Protein AF-A0A5P9HLD7-F1 (afdb_monomer)

Solvent-accessible surface area (backbone atoms only — not comparable to full-atom values): 3184 Å² total; per-residue (Å²): 112,70,69,59,53,50,38,51,52,48,24,51,49,14,53,48,49,59,66,55,84,50,60,78,91,40,40,85,44,38,69,58,42,42,52,50,13,53,51,37,30,52,53,30,47,50,51,50,50,52,51,51,50,49,57,62,71,77,104

pLDDT: mean 89.85, std 7.41, range [54.34, 96.88]

Mean predicted aligned error: 4.66 Å

Structure (mmCIF, N/CA/C/O backbone):
data_AF-A0A5P9HLD7-F1
#
_entry.id   AF-A0A5P9HLD7-F1
#
loop_
_atom_site.group_PDB
_atom_site.id
_atom_site.type_symbol
_atom_site.label_atom_id
_atom_site.label_alt_id
_atom_site.label_comp_id
_atom_site.label_asym_id
_atom_site.label_entity_id
_atom_site.label_seq_id
_atom_site.pdbx_PDB_ins_code
_atom_site.Cartn_x
_atom_site.Cartn_y
_atom_site.Cartn_z
_atom_site.occupancy
_atom_site.B_iso_or_equiv
_atom_site.auth_seq_id
_atom_site.auth_comp_id
_atom_site.auth_asym_id
_atom_site.auth_atom_id
_atom_site.pdbx_PDB_model_num
ATOM 1 N N . MET A 1 1 ? -17.683 -3.891 5.011 1.00 61.12 1 MET A N 1
ATOM 2 C CA . MET A 1 1 ? -16.697 -4.984 4.841 1.00 61.12 1 MET A CA 1
ATOM 3 C C . MET A 1 1 ? -15.974 -4.889 3.501 1.00 61.12 1 MET A C 1
ATOM 5 O O . MET A 1 1 ? -14.754 -4.943 3.500 1.00 61.12 1 MET A O 1
ATOM 9 N N . GLU A 1 2 ? -16.681 -4.636 2.396 1.00 74.88 2 GLU A N 1
ATOM 10 C CA . GLU A 1 2 ? -16.108 -4.555 1.037 1.00 74.88 2 GLU A CA 1
ATOM 11 C C . GLU A 1 2 ? -14.890 -3.616 0.898 1.00 74.88 2 GLU A C 1
ATOM 13 O O . GLU A 1 2 ? -13.866 -4.003 0.349 1.00 74.88 2 GLU A O 1
ATOM 18 N N . ARG A 1 3 ? -14.924 -2.422 1.507 1.00 79.25 3 ARG A N 1
ATOM 19 C CA . ARG A 1 3 ? -13.811 -1.450 1.433 1.00 79.25 3 ARG A CA 1
ATOM 20 C C . ARG A 1 3 ? -12.516 -1.921 2.108 1.00 79.25 3 ARG A C 1
ATOM 22 O O . ARG A 1 3 ? -11.438 -1.561 1.658 1.00 79.25 3 ARG A O 1
ATOM 29 N N . VAL A 1 4 ? -12.611 -2.732 3.165 1.00 85.44 4 VAL A N 1
ATOM 30 C CA . VAL A 1 4 ? -11.431 -3.265 3.874 1.00 85.44 4 VAL A CA 1
ATOM 31 C C . VAL A 1 4 ? -10.710 -4.282 2.999 1.00 85.44 4 VAL A C 1
ATOM 33 O O . VAL A 1 4 ? -9.487 -4.252 2.900 1.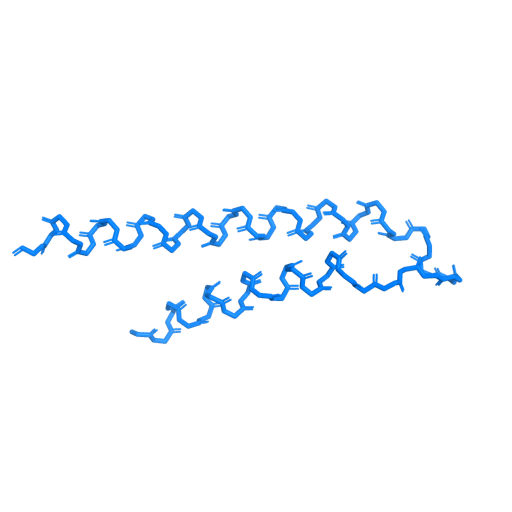00 85.44 4 VAL A O 1
ATOM 36 N N . LEU A 1 5 ? -11.480 -5.131 2.311 1.00 88.19 5 LEU A N 1
ATOM 37 C CA . LEU A 1 5 ? -10.950 -6.089 1.345 1.00 88.19 5 LEU A CA 1
ATOM 38 C C . LEU A 1 5 ? -10.290 -5.379 0.162 1.00 88.19 5 LEU A C 1
ATOM 40 O O . LEU A 1 5 ? -9.222 -5.802 -0.260 1.00 88.19 5 LEU A O 1
ATOM 44 N N . LEU A 1 6 ? -10.866 -4.273 -0.323 1.00 89.31 6 LEU A N 1
ATOM 45 C CA . LEU A 1 6 ? -10.248 -3.460 -1.375 1.00 89.31 6 LEU A CA 1
ATOM 46 C C . LEU A 1 6 ? -8.910 -2.856 -0.931 1.00 89.31 6 LEU A C 1
ATOM 48 O O . LEU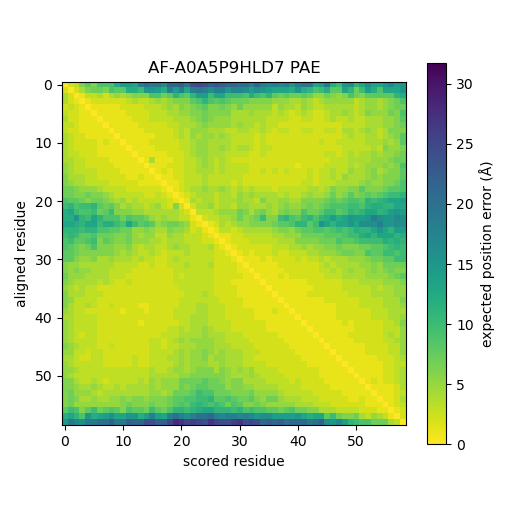 A 1 6 ? -7.936 -2.948 -1.671 1.00 89.31 6 LEU A O 1
ATOM 52 N N . PHE A 1 7 ? -8.827 -2.290 0.278 1.00 89.19 7 PHE A N 1
ATOM 53 C CA . PHE A 1 7 ? -7.565 -1.759 0.810 1.00 89.19 7 PHE A CA 1
ATOM 54 C C . PHE A 1 7 ? -6.513 -2.848 1.015 1.00 89.19 7 PHE A C 1
ATOM 56 O O . PHE A 1 7 ? -5.342 -2.646 0.701 1.00 89.19 7 PHE A O 1
ATOM 63 N N . PHE A 1 8 ? -6.931 -4.024 1.476 1.00 90.75 8 PHE A N 1
ATOM 64 C CA . PHE A 1 8 ? -6.046 -5.172 1.617 1.00 90.75 8 PHE A CA 1
ATOM 65 C C . PHE A 1 8 ? -5.556 -5.699 0.261 1.00 90.75 8 PHE A C 1
ATOM 67 O O . PHE A 1 8 ? -4.357 -5.885 0.072 1.00 90.75 8 PHE A O 1
ATOM 74 N N . ALA A 1 9 ? -6.447 -5.864 -0.717 1.00 93.12 9 ALA A N 1
ATOM 75 C CA . ALA A 1 9 ? -6.081 -6.279 -2.069 1.00 93.12 9 ALA A CA 1
ATOM 76 C C . ALA A 1 9 ? -5.157 -5.258 -2.753 1.00 93.12 9 ALA A C 1
ATOM 78 O O . ALA A 1 9 ? -4.179 -5.646 -3.389 1.00 93.12 9 ALA A O 1
ATOM 79 N N . ALA A 1 10 ? -5.411 -3.959 -2.574 1.00 92.38 10 ALA A N 1
ATOM 80 C CA . ALA A 1 10 ? -4.559 -2.897 -3.100 1.00 92.38 10 ALA A CA 1
ATOM 81 C C . ALA A 1 10 ? -3.167 -2.886 -2.441 1.00 92.38 10 ALA A C 1
ATOM 83 O O . ALA A 1 10 ? -2.159 -2.735 -3.131 1.00 92.38 10 ALA A O 1
ATOM 84 N N . MET A 1 11 ? -3.086 -3.127 -1.128 1.00 94.25 11 MET A N 1
ATOM 85 C CA . MET A 1 11 ? -1.813 -3.320 -0.424 1.00 94.25 11 MET A CA 1
ATOM 86 C C . MET A 1 11 ? -1.033 -4.516 -0.992 1.00 94.25 11 MET A C 1
ATOM 88 O O . MET A 1 11 ? 0.160 -4.393 -1.270 1.00 94.25 11 MET A O 1
ATOM 92 N N . LEU A 1 12 ? -1.697 -5.656 -1.212 1.00 94.38 12 LEU A N 1
ATOM 93 C CA . LEU A 1 12 ? -1.075 -6.841 -1.814 1.00 94.38 12 LEU A CA 1
ATOM 94 C C . LEU A 1 12 ? -0.599 -6.581 -3.250 1.00 94.38 12 LEU A C 1
ATOM 96 O O . LEU A 1 12 ? 0.496 -7.008 -3.615 1.00 94.38 12 LEU A O 1
ATOM 100 N N . ALA A 1 13 ? -1.370 -5.837 -4.045 1.00 93.56 13 ALA A N 1
ATOM 101 C CA . ALA A 1 13 ? -0.966 -5.420 -5.385 1.00 93.56 13 ALA A CA 1
ATOM 102 C C . ALA A 1 13 ? 0.300 -4.544 -5.362 1.00 93.56 13 ALA A C 1
ATOM 104 O O . ALA A 1 13 ? 1.166 -4.715 -6.218 1.00 93.56 13 ALA A O 1
ATOM 105 N N . GLY A 1 14 ? 0.458 -3.673 -4.357 1.00 91.94 14 GLY A N 1
ATOM 106 C CA . GLY A 1 14 ? 1.680 -2.888 -4.150 1.00 91.94 14 GLY A CA 1
ATOM 107 C C . GLY A 1 14 ? 2.924 -3.756 -3.922 1.00 91.94 14 GLY A C 1
ATOM 108 O O . GLY A 1 14 ? 3.964 -3.512 -4.531 1.00 91.94 14 GLY A O 1
ATOM 109 N N . PHE A 1 15 ? 2.815 -4.826 -3.128 1.00 92.88 15 PHE A N 1
ATOM 110 C CA . PHE A 1 15 ? 3.894 -5.816 -2.996 1.00 92.88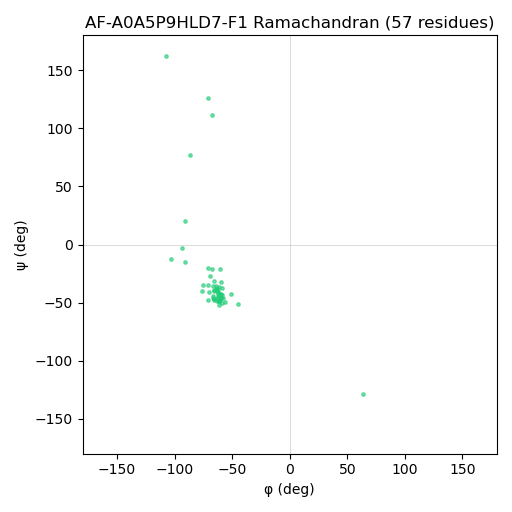 15 PHE A CA 1
ATOM 111 C C . PHE A 1 15 ? 4.144 -6.598 -4.286 1.00 92.88 15 PHE A C 1
ATOM 113 O O . PHE A 1 15 ? 5.293 -6.916 -4.592 1.00 92.88 15 PHE A O 1
ATOM 120 N N . GLY A 1 16 ? 3.083 -6.894 -5.041 1.00 92.19 16 GLY A N 1
ATOM 121 C CA . GLY A 1 16 ? 3.190 -7.469 -6.378 1.00 92.19 16 GLY A CA 1
ATOM 122 C C . GLY A 1 16 ? 4.040 -6.583 -7.283 1.00 92.19 16 GLY A C 1
ATOM 123 O O . GLY A 1 16 ? 5.016 -7.058 -7.852 1.00 92.19 16 GLY A O 1
ATOM 124 N N . LEU A 1 17 ? 3.743 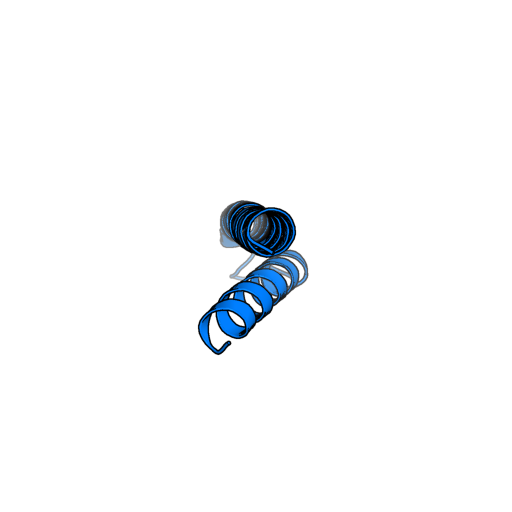-5.283 -7.326 1.00 92.12 17 LEU A N 1
ATOM 125 C CA . LEU A 1 17 ? 4.466 -4.312 -8.145 1.00 92.12 17 LEU A CA 1
ATOM 126 C C . LEU A 1 17 ? 5.964 -4.245 -7.803 1.00 92.12 17 LEU A C 1
ATOM 128 O O . LEU A 1 17 ? 6.784 -4.169 -8.709 1.00 92.12 17 LEU A O 1
ATOM 132 N N . LEU A 1 18 ? 6.322 -4.358 -6.519 1.00 91.06 18 LEU A N 1
ATOM 133 C CA . LEU A 1 18 ? 7.717 -4.400 -6.053 1.00 91.06 18 LEU A CA 1
ATOM 134 C C . LEU A 1 18 ? 8.461 -5.699 -6.396 1.00 91.06 18 LEU A C 1
ATOM 136 O O . LEU A 1 18 ? 9.687 -5.742 -6.336 1.00 91.06 18 LEU A O 1
ATOM 140 N N . ARG A 1 19 ? 7.738 -6.782 -6.688 1.00 89.50 19 ARG A N 1
ATOM 141 C CA . ARG A 1 19 ? 8.307 -8.113 -6.953 1.00 89.50 19 ARG A CA 1
ATOM 142 C C . ARG A 1 19 ? 8.337 -8.473 -8.434 1.00 89.50 19 ARG A C 1
ATOM 144 O O . ARG A 1 19 ? 8.985 -9.461 -8.778 1.00 89.50 19 ARG A O 1
ATOM 151 N N . VAL A 1 20 ? 7.648 -7.726 -9.299 1.00 88.50 20 VAL A N 1
ATOM 152 C CA . VAL A 1 20 ? 7.672 -7.997 -10.740 1.00 88.50 20 VAL A CA 1
ATOM 153 C C . VAL A 1 20 ? 9.047 -7.618 -11.300 1.00 88.50 20 VAL A C 1
ATOM 155 O O . VAL A 1 20 ? 9.488 -6.484 -11.117 1.00 88.50 20 VAL A O 1
ATOM 158 N N . PRO A 1 21 ? 9.733 -8.536 -12.004 1.00 87.50 21 PRO A N 1
ATOM 159 C CA . PRO A 1 21 ? 11.004 -8.227 -12.638 1.00 87.50 21 PRO A CA 1
ATOM 160 C C . PRO A 1 21 ? 10.793 -7.225 -13.781 1.00 87.50 21 PRO A C 1
ATOM 162 O O . PRO A 1 21 ? 10.213 -7.552 -14.815 1.00 87.50 21 PRO A O 1
ATOM 165 N N . MET A 1 22 ? 11.291 -6.003 -13.598 1.00 84.56 22 MET A N 1
ATOM 166 C CA . MET A 1 22 ? 11.286 -4.949 -14.615 1.00 84.56 22 MET A CA 1
ATOM 167 C C . MET A 1 22 ? 12.526 -5.088 -15.502 1.00 84.56 22 MET A C 1
ATOM 169 O O . MET A 1 22 ? 13.519 -4.385 -15.331 1.00 84.56 22 MET A O 1
ATOM 173 N N . THR A 1 23 ? 12.506 -6.049 -16.425 1.00 88.50 23 THR A N 1
ATOM 174 C CA . THR A 1 23 ? 13.617 -6.310 -17.355 1.00 88.50 23 THR A CA 1
ATOM 175 C C . THR A 1 23 ? 13.279 -5.861 -18.781 1.00 88.50 23 THR A C 1
ATOM 177 O O . THR A 1 23 ? 12.121 -5.619 -19.131 1.00 88.50 23 THR A O 1
ATOM 180 N N . GLY A 1 24 ? 14.304 -5.709 -19.626 1.00 87.44 24 GLY A N 1
ATOM 181 C CA . GLY A 1 24 ? 14.131 -5.319 -21.029 1.00 87.44 24 GLY A CA 1
ATOM 182 C C . GLY A 1 24 ? 13.525 -3.921 -21.186 1.00 87.44 24 GLY A C 1
ATOM 183 O O . GLY A 1 24 ? 13.994 -2.961 -20.578 1.00 87.44 24 GLY A O 1
ATOM 184 N N . THR A 1 25 ? 12.466 -3.800 -21.988 1.00 83.62 25 THR A N 1
ATOM 185 C CA . THR A 1 25 ? 11.774 -2.530 -22.288 1.00 83.62 25 THR A CA 1
ATOM 186 C C . THR A 1 25 ? 11.178 -1.839 -21.061 1.00 83.62 25 THR A C 1
ATOM 188 O O . THR A 1 25 ? 10.948 -0.634 -21.095 1.00 83.62 25 THR A O 1
ATOM 191 N N . PHE A 1 26 ? 10.941 -2.577 -19.974 1.00 82.69 26 PHE A N 1
ATOM 192 C CA . PHE A 1 26 ? 10.355 -2.049 -18.741 1.00 82.69 26 PHE A CA 1
ATOM 193 C C . PHE A 1 26 ? 11.395 -1.613 -17.701 1.00 82.69 26 PHE A C 1
ATOM 195 O O . PHE A 1 26 ? 11.018 -1.049 -16.678 1.00 82.69 26 PHE A O 1
ATOM 202 N N . ALA A 1 27 ? 12.694 -1.792 -17.967 1.00 88.00 27 ALA A N 1
ATOM 203 C CA . ALA A 1 27 ? 13.758 -1.394 -17.040 1.00 88.00 27 ALA A CA 1
ATOM 204 C C . ALA A 1 27 ? 13.739 0.113 -16.718 1.00 88.00 27 ALA A C 1
ATOM 206 O O . ALA A 1 27 ? 14.032 0.513 -15.598 1.00 88.00 27 ALA A O 1
ATOM 207 N N . ALA A 1 28 ? 13.322 0.955 -17.669 1.00 88.69 28 ALA A N 1
ATOM 208 C CA . ALA A 1 28 ? 13.180 2.394 -17.444 1.00 88.69 28 ALA A CA 1
ATOM 209 C C . ALA A 1 28 ? 12.049 2.756 -16.459 1.00 88.69 28 ALA A C 1
ATOM 211 O O . ALA A 1 28 ? 12.055 3.848 -15.893 1.00 88.69 28 ALA A O 1
ATOM 212 N N . LEU A 1 29 ? 11.076 1.860 -16.254 1.00 88.31 29 LEU A N 1
ATOM 213 C CA . LEU A 1 29 ? 9.953 2.071 -15.336 1.00 88.31 29 LEU A CA 1
ATOM 214 C C . LEU A 1 29 ? 10.240 1.570 -13.922 1.00 88.31 29 LEU A C 1
ATOM 216 O O . LEU A 1 29 ? 9.530 1.979 -13.009 1.00 88.31 29 LEU A O 1
ATOM 220 N N . GLU A 1 30 ? 11.275 0.748 -13.737 1.00 89.06 30 GLU A N 1
ATOM 221 C CA . GLU A 1 30 ? 11.689 0.179 -12.449 1.00 89.06 30 GLU A CA 1
ATOM 222 C C . GLU A 1 30 ? 11.701 1.199 -11.295 1.00 89.06 30 GLU A C 1
ATOM 224 O O . GLU A 1 30 ? 10.999 0.961 -10.306 1.00 89.06 30 GLU A O 1
ATOM 229 N N . PRO A 1 31 ? 12.343 2.381 -11.412 1.00 90.25 31 PRO A N 1
ATOM 230 C CA . PRO A 1 31 ? 12.326 3.366 -10.332 1.00 90.25 31 PRO A CA 1
ATOM 231 C C . PRO A 1 31 ? 10.916 3.894 -10.033 1.00 90.25 31 PRO A C 1
ATOM 233 O O . PRO A 1 31 ? 10.559 4.095 -8.873 1.00 90.25 31 PRO A O 1
ATOM 236 N N . VAL A 1 32 ? 10.08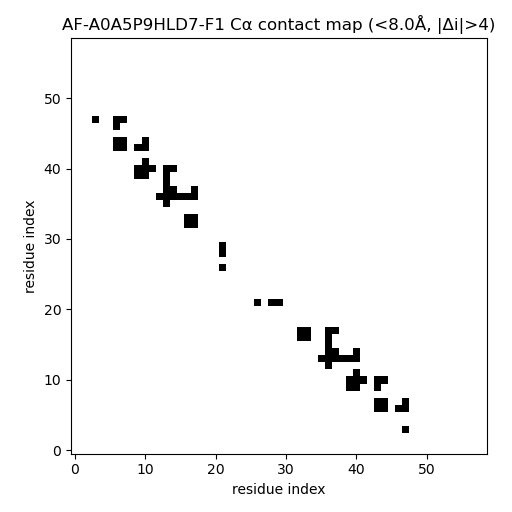1 4.083 -11.059 1.00 93.56 32 VAL A N 1
ATOM 237 C CA . VAL A 1 32 ? 8.706 4.579 -10.898 1.00 93.56 32 VAL A CA 1
ATOM 238 C C . VAL A 1 32 ? 7.829 3.514 -10.244 1.00 93.56 32 VAL A C 1
ATOM 240 O O . VAL A 1 32 ? 7.127 3.808 -9.277 1.00 93.56 32 VAL A O 1
ATOM 243 N N . THR A 1 33 ? 7.885 2.269 -10.721 1.00 91.19 33 THR A N 1
ATOM 244 C CA . THR A 1 33 ? 7.113 1.153 -10.160 1.00 91.19 33 THR A CA 1
ATOM 245 C C . THR A 1 33 ? 7.524 0.842 -8.729 1.00 91.19 33 THR A C 1
ATOM 247 O O . THR A 1 33 ? 6.656 0.559 -7.903 1.00 91.19 33 THR A O 1
ATOM 250 N N . SER A 1 34 ? 8.812 0.971 -8.405 1.00 92.75 34 SER A N 1
ATOM 251 C CA . SER A 1 34 ? 9.319 0.793 -7.046 1.00 92.75 34 SER A CA 1
ATOM 252 C C . SER A 1 34 ? 8.795 1.880 -6.103 1.00 92.75 34 SER A C 1
ATOM 254 O O . SER A 1 34 ? 8.256 1.566 -5.040 1.00 92.75 34 SER A O 1
ATOM 256 N N . ILE A 1 35 ? 8.842 3.154 -6.505 1.00 95.56 35 ILE A N 1
ATOM 257 C CA . ILE A 1 35 ? 8.281 4.259 -5.707 1.00 95.56 35 ILE A CA 1
ATOM 258 C C . ILE A 1 35 ? 6.772 4.074 -5.503 1.00 95.56 35 ILE A C 1
ATOM 260 O O . ILE A 1 35 ? 6.281 4.144 -4.373 1.00 95.56 35 ILE A O 1
ATOM 264 N N . VAL A 1 36 ? 6.031 3.791 -6.577 1.00 95.06 36 VAL A N 1
ATOM 265 C CA . VAL A 1 36 ? 4.577 3.591 -6.516 1.00 95.06 36 VAL A CA 1
ATOM 266 C C . VAL A 1 36 ? 4.227 2.387 -5.644 1.00 95.06 36 VAL A C 1
ATOM 268 O O . VAL A 1 36 ? 3.314 2.482 -4.824 1.00 95.06 36 VAL A O 1
ATOM 271 N N . GLY A 1 37 ? 4.958 1.277 -5.764 1.00 93.94 37 GLY A N 1
ATOM 272 C CA . GLY A 1 37 ? 4.746 0.075 -4.961 1.00 93.94 37 GLY A CA 1
ATOM 273 C C . GLY A 1 37 ? 4.931 0.343 -3.469 1.00 93.94 37 GLY A C 1
ATOM 274 O O . GLY A 1 37 ? 4.050 0.012 -2.674 1.00 93.94 37 GLY A O 1
ATOM 275 N N . VAL A 1 38 ? 6.014 1.032 -3.091 1.00 96.19 38 VAL A N 1
ATOM 276 C CA . VAL A 1 38 ? 6.272 1.422 -1.694 1.00 96.19 38 VAL A CA 1
ATOM 277 C C . VAL A 1 38 ? 5.171 2.339 -1.160 1.00 96.19 38 VAL A C 1
ATOM 279 O O . VAL A 1 38 ? 4.625 2.068 -0.090 1.00 96.19 38 VAL A O 1
ATOM 282 N N . ILE A 1 39 ? 4.803 3.388 -1.904 1.00 96.88 39 ILE A N 1
ATOM 283 C CA . ILE A 1 39 ? 3.752 4.3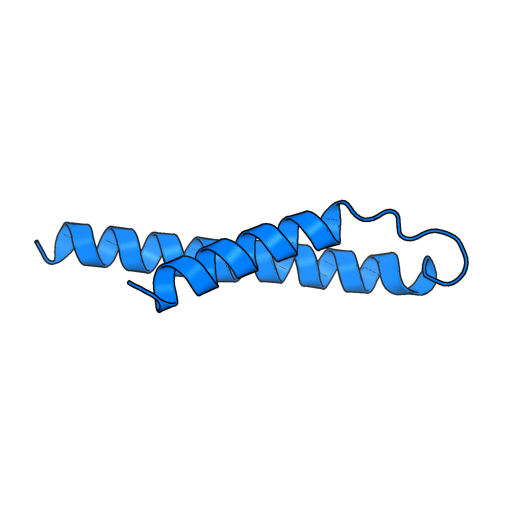36 -1.498 1.00 96.88 39 ILE A CA 1
ATOM 284 C C . ILE A 1 39 ? 2.409 3.619 -1.329 1.00 96.88 39 ILE A C 1
ATOM 286 O O . ILE A 1 39 ? 1.712 3.831 -0.337 1.00 96.88 39 ILE A O 1
ATOM 290 N N . THR A 1 40 ? 2.067 2.738 -2.268 1.00 95.62 40 THR A N 1
ATOM 291 C CA . THR A 1 40 ? 0.830 1.950 -2.238 1.00 95.62 40 THR A CA 1
ATOM 292 C C . THR A 1 40 ? 0.763 1.101 -0.971 1.00 95.62 40 THR A C 1
ATOM 294 O O . THR A 1 40 ? -0.219 1.172 -0.231 1.00 95.62 40 THR A O 1
ATOM 297 N N . VAL A 1 41 ? 1.824 0.344 -0.672 1.00 95.88 41 VAL A N 1
ATOM 298 C CA . VAL A 1 41 ? 1.895 -0.483 0.540 1.00 95.88 41 VAL A CA 1
ATOM 299 C C . VAL A 1 41 ? 1.769 0.376 1.800 1.00 95.88 41 VAL A C 1
ATOM 301 O O . VAL A 1 41 ? 0.989 0.036 2.689 1.00 95.88 41 VAL A O 1
ATOM 304 N N . LEU A 1 42 ? 2.491 1.497 1.874 1.00 96.44 42 LEU A N 1
ATOM 305 C CA . LEU A 1 42 ? 2.481 2.392 3.035 1.00 96.44 42 LEU A CA 1
ATOM 306 C C . LEU A 1 42 ? 1.095 2.977 3.311 1.00 96.44 42 LEU A C 1
ATOM 308 O O . LEU A 1 42 ? 0.600 2.875 4.434 1.00 96.44 42 LEU A O 1
ATOM 312 N N . ILE A 1 43 ? 0.459 3.565 2.295 1.00 96.12 43 ILE A N 1
ATOM 313 C CA . ILE A 1 43 ? -0.830 4.249 2.448 1.00 96.12 43 ILE A CA 1
ATOM 314 C C . ILE A 1 43 ? -1.927 3.253 2.822 1.00 96.12 43 ILE A C 1
ATOM 316 O O . ILE A 1 43 ? -2.675 3.495 3.771 1.00 96.12 43 ILE A O 1
ATOM 320 N N . PHE A 1 44 ? -2.025 2.123 2.115 1.00 94.56 44 PHE A N 1
ATOM 321 C CA . PHE A 1 44 ? -3.077 1.148 2.399 1.00 94.56 44 PHE A CA 1
ATOM 322 C C . PHE A 1 44 ? -2.848 0.416 3.726 1.00 94.56 44 PHE A C 1
ATOM 324 O O . PHE A 1 44 ? -3.817 0.178 4.447 1.00 94.56 44 PHE A O 1
ATOM 331 N N . SER A 1 45 ? -1.594 0.137 4.101 1.00 94.00 45 SER A N 1
ATOM 332 C CA . SER A 1 45 ? -1.265 -0.399 5.428 1.00 94.00 45 SER A CA 1
ATOM 333 C C . SER A 1 45 ? -1.675 0.573 6.540 1.00 94.00 45 SER A C 1
ATOM 335 O O . SER A 1 45 ? -2.393 0.186 7.462 1.00 94.00 45 SER A O 1
ATOM 337 N N . LEU A 1 46 ? -1.328 1.860 6.418 1.00 95.38 46 LEU A N 1
ATOM 338 C CA . LEU A 1 46 ? -1.754 2.891 7.371 1.00 95.38 46 LEU A CA 1
ATOM 339 C C . LEU A 1 46 ? -3.278 3.014 7.453 1.00 95.38 46 LEU A C 1
ATOM 341 O O . LEU A 1 46 ? -3.823 3.097 8.553 1.00 95.38 46 LEU A O 1
ATOM 345 N N . ALA A 1 47 ? -3.977 2.984 6.317 1.00 93.56 47 ALA A N 1
ATOM 346 C CA . ALA A 1 47 ? -5.436 3.039 6.280 1.00 93.56 47 ALA A CA 1
ATOM 347 C C . ALA A 1 47 ? -6.079 1.834 6.990 1.00 93.56 47 ALA A C 1
ATOM 349 O O . ALA A 1 47 ? -7.038 2.004 7.749 1.00 93.56 47 ALA A O 1
ATOM 350 N N . LEU A 1 48 ? -5.543 0.626 6.785 1.00 92.12 48 LEU A N 1
ATOM 351 C CA . LEU A 1 48 ? -6.005 -0.589 7.459 1.00 92.12 48 LEU A CA 1
ATOM 352 C C . LEU A 1 48 ? -5.73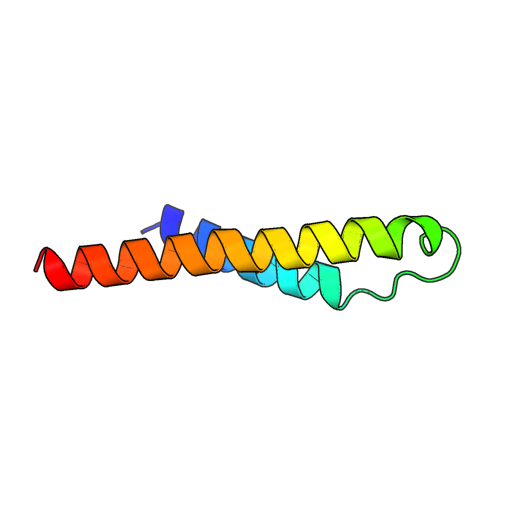1 -0.549 8.963 1.00 92.12 48 LEU A C 1
ATOM 354 O O . LEU A 1 48 ? -6.626 -0.873 9.744 1.00 92.12 48 LEU A O 1
ATOM 358 N N . ILE A 1 49 ? -4.537 -0.111 9.372 1.00 93.88 49 ILE A N 1
ATOM 359 C CA . ILE A 1 49 ? -4.178 0.053 10.786 1.00 93.88 49 ILE A CA 1
ATOM 360 C C . ILE A 1 49 ? -5.107 1.075 11.441 1.00 93.88 49 ILE A C 1
ATOM 362 O O . ILE A 1 49 ? -5.692 0.782 12.481 1.00 93.88 49 ILE A O 1
ATOM 366 N N . TYR A 1 50 ? -5.304 2.241 10.821 1.00 93.69 50 TYR A N 1
ATOM 367 C CA . TYR A 1 50 ? -6.206 3.273 11.333 1.00 93.69 50 TYR A CA 1
ATOM 368 C C . TYR A 1 50 ? -7.630 2.740 11.500 1.00 93.69 50 TYR 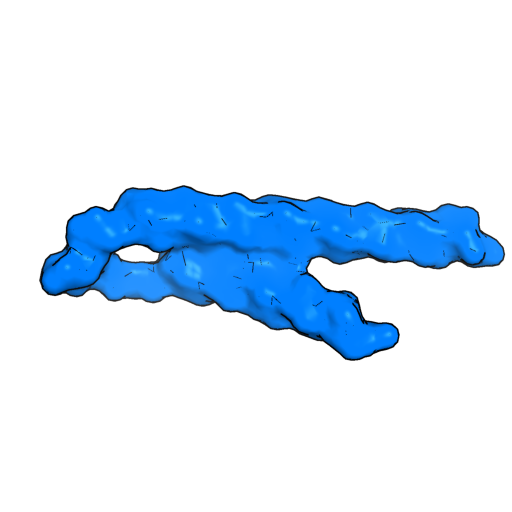A C 1
ATOM 370 O O . TYR A 1 50 ? -8.250 2.938 12.545 1.00 93.69 50 TYR A O 1
ATOM 378 N N . LEU A 1 51 ? -8.146 2.025 10.498 1.00 90.38 51 LEU A N 1
ATOM 379 C CA . LEU A 1 51 ? -9.485 1.453 10.566 1.00 90.38 51 LEU A CA 1
ATOM 380 C C . LEU A 1 51 ? -9.594 0.374 11.652 1.00 90.38 51 LEU A C 1
ATOM 382 O O . LEU A 1 51 ? -10.594 0.338 12.368 1.00 90.38 51 LEU A O 1
ATOM 386 N N . GLY A 1 52 ? -8.572 -0.472 11.797 1.00 90.12 52 GLY A N 1
ATOM 387 C CA . GLY A 1 52 ? -8.499 -1.498 12.836 1.00 90.12 52 GLY A CA 1
ATOM 388 C C . GLY A 1 52 ? -8.470 -0.900 14.240 1.00 90.12 52 GLY A C 1
ATOM 389 O O . GLY A 1 52 ? -9.281 -1.279 15.082 1.00 90.12 52 GLY A O 1
ATOM 390 N N . VAL A 1 53 ? -7.601 0.088 14.468 1.00 94.69 53 VAL A N 1
ATOM 391 C CA . VAL A 1 53 ? -7.483 0.803 15.748 1.00 94.69 53 VAL A CA 1
ATOM 392 C C . VAL A 1 53 ? -8.772 1.554 16.067 1.00 94.69 53 VAL A C 1
ATOM 394 O O . VAL A 1 53 ? -9.293 1.423 17.17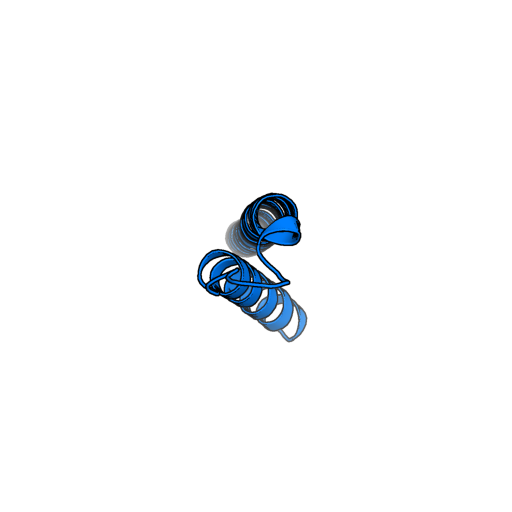0 1.00 94.69 53 VAL A O 1
ATOM 397 N N . ARG A 1 54 ? -9.347 2.281 15.102 1.00 92.75 54 ARG A N 1
ATOM 398 C CA . ARG A 1 54 ? -10.629 2.972 15.293 1.00 92.75 54 ARG A CA 1
ATOM 399 C C . ARG A 1 54 ? -11.742 1.996 15.669 1.00 92.75 54 ARG A C 1
ATOM 401 O O . ARG A 1 54 ? -12.520 2.296 16.563 1.00 92.75 54 ARG A O 1
ATOM 408 N N . ASN A 1 55 ? -11.825 0.843 15.010 1.00 91.44 55 ASN A N 1
ATOM 409 C CA . ASN A 1 55 ? -12.842 -0.163 15.316 1.00 91.44 55 ASN A CA 1
ATOM 410 C C . ASN A 1 55 ? -12.618 -0.839 16.681 1.00 91.44 55 ASN A C 1
ATOM 412 O O . ASN A 1 55 ? -13.573 -1.296 17.298 1.00 91.44 55 ASN A O 1
ATOM 416 N N . LEU A 1 56 ? -11.367 -0.905 17.148 1.00 90.75 56 LEU A N 1
ATOM 417 C CA . LEU A 1 56 ? -11.024 -1.417 18.473 1.00 90.75 56 LEU A CA 1
ATOM 418 C C . LEU A 1 56 ? -11.347 -0.412 19.586 1.00 90.75 56 LEU A C 1
ATOM 420 O O . LEU A 1 56 ? -11.827 -0.820 20.633 1.00 90.75 56 LEU A O 1
ATOM 424 N N . ILE A 1 57 ? -11.087 0.879 19.359 1.00 94.06 57 ILE A N 1
ATOM 425 C CA . ILE A 1 57 ? -11.359 1.959 20.323 1.00 94.06 57 ILE A CA 1
ATOM 426 C C . ILE A 1 57 ? -12.854 2.284 20.397 1.00 94.06 57 ILE A C 1
ATOM 428 O O . ILE A 1 57 ? -13.352 2.650 21.451 1.00 94.06 57 ILE A O 1
ATOM 432 N N . ASN A 1 58 ? -13.570 2.184 19.276 1.00 83.44 58 ASN A N 1
ATOM 433 C CA . ASN A 1 58 ? -14.995 2.508 19.182 1.00 83.44 58 ASN A CA 1
ATOM 434 C C . ASN A 1 58 ? -15.901 1.285 19.458 1.00 83.44 58 ASN A C 1
ATOM 436 O O . ASN A 1 58 ? -17.048 1.262 19.005 1.00 83.44 58 ASN A O 1
ATOM 440 N N . ARG A 1 59 ? -15.346 0.271 20.135 1.00 54.34 59 ARG A N 1
ATOM 441 C CA . ARG A 1 59 ? -16.034 -0.860 20.771 1.00 54.34 59 ARG A CA 1
ATOM 442 C C . ARG A 1 59 ? -16.269 -0.543 22.240 1.00 54.34 59 ARG A C 1
ATOM 444 O O . ARG A 1 59 ? -17.310 -1.008 22.744 1.00 54.34 59 ARG A O 1
#

Radius of gyration: 14.52 Å; Cα contacts (8 Å, |Δi|>4): 38; chains: 1; bounding box: 31×13×43 Å

Sequence (59 aa):
MERVLLFFAAMLAGFGLLRVPMTGTFAALEPVTSIVGVITVLIFSLALIYLGVRNLINR

Foldseek 3Di:
DVVLVVLVVQLVVLVVLLPDDQDDPRVVCNVVSPVSSVVSNVVSVVVNVVVVVCVVVVD

Secondary structure (DSSP, 8-state):
-HHHHHHHHHHHHHHHHHHS---GGGGGGHHHHHHHHHHHHHHHHHHHHHHHHHHHHT-